Protein AF-A0A653UT56-F1 (afdb_monomer_lite)

Radius of gyration: 18.37 Å; chains: 1; bounding box: 58×34×41 Å

Foldseek 3Di:
DPPPQPLLNVLVVDDPVNLVVLCVVQVQCVVPPAAGSSLLVSLVSVCVVPHPDDALVVSQVLLQDPVSCVSSVPDNPRHDHSVNSVVSVVPGDCVSVVVVVVVVCVVCVVVDDPVVVVVVPPDDPVVVVVVVVVVVVVPPPDD

Sequence (143 aa):
MKINTGVNEILGYISEDKLDFFAQETMVDWNAKKLKGKELFKLCVFGILNENRASSRVFENFYENHFFCKYTQIPKDKTVSHSSIADRIGSINVEYFKKLYNHTVAVFQDKLNEKDKVRLSLYDSTITSLSASLLHFGMQNGV

Structure (mmCIF, N/CA/C/O backbone):
data_AF-A0A653UT56-F1
#
_entry.id   AF-A0A653UT56-F1
#
loop_
_atom_site.group_PDB
_atom_site.id
_atom_site.type_symbol
_atom_site.label_atom_id
_atom_site.label_alt_id
_atom_site.label_comp_id
_atom_site.label_asym_id
_atom_site.label_entity_id
_atom_site.label_seq_id
_atom_site.pdbx_PDB_ins_code
_atom_site.Cartn_x
_atom_site.Cartn_y
_atom_site.Cartn_z
_atom_site.occupancy
_atom_site.B_iso_or_equiv
_atom_site.auth_seq_id
_atom_site.auth_comp_id
_atom_site.auth_asym_id
_atom_site.auth_atom_id
_atom_site.pdbx_PDB_model_num
ATOM 1 N N . MET A 1 1 ? 4.956 9.873 -27.303 1.00 32.59 1 MET A N 1
ATOM 2 C CA . MET A 1 1 ? 3.547 10.076 -26.906 1.00 32.59 1 MET A CA 1
ATOM 3 C C . MET A 1 1 ? 3.535 10.300 -25.399 1.00 32.59 1 MET A C 1
ATOM 5 O O . MET A 1 1 ? 3.848 9.370 -24.671 1.00 32.59 1 MET A O 1
ATOM 9 N N . LYS A 1 2 ? 3.339 11.539 -24.923 1.00 32.28 2 LYS A N 1
ATOM 10 C CA . LYS A 1 2 ? 3.208 11.805 -23.480 1.00 32.28 2 LYS A CA 1
ATOM 11 C C . LYS A 1 2 ? 1.814 11.343 -23.073 1.00 32.28 2 LYS A C 1
ATOM 13 O O . LYS A 1 2 ? 0.841 12.010 -23.407 1.00 32.28 2 LYS A O 1
ATOM 18 N N . ILE A 1 3 ? 1.720 10.183 -22.435 1.00 40.31 3 ILE A N 1
ATOM 19 C CA . ILE A 1 3 ? 0.463 9.737 -21.845 1.00 40.31 3 ILE A CA 1
ATOM 20 C C . ILE A 1 3 ? 0.282 10.585 -20.586 1.00 40.31 3 ILE A C 1
ATOM 22 O O . ILE A 1 3 ? 1.020 10.425 -19.617 1.00 40.31 3 ILE A O 1
ATOM 26 N N . ASN A 1 4 ? -0.624 11.560 -20.638 1.00 46.75 4 ASN A N 1
ATOM 27 C CA . ASN A 1 4 ? -1.057 12.295 -19.455 1.00 46.75 4 ASN A CA 1
ATOM 28 C C . ASN A 1 4 ? -2.122 11.442 -18.756 1.00 46.75 4 ASN A C 1
ATOM 30 O O . ASN A 1 4 ? -3.305 11.766 -18.798 1.00 46.75 4 ASN A O 1
ATOM 34 N N . THR A 1 5 ? -1.709 10.277 -18.248 1.00 57.94 5 THR A N 1
ATOM 35 C CA . THR A 1 5 ? -2.611 9.338 -17.577 1.00 57.94 5 THR A CA 1
ATOM 36 C C . THR A 1 5 ? -3.049 9.972 -16.268 1.00 57.94 5 THR A C 1
ATOM 38 O O . THR A 1 5 ? -2.224 10.211 -15.383 1.00 57.94 5 THR A O 1
ATOM 41 N N . GLY A 1 6 ? -4.341 10.256 -16.137 1.00 65.56 6 GLY A N 1
ATOM 42 C CA . GLY A 1 6 ? -4.878 10.756 -14.878 1.00 65.56 6 GLY A CA 1
ATOM 43 C C . GLY A 1 6 ? -4.716 9.700 -13.784 1.00 65.56 6 GLY A C 1
ATOM 44 O O . GLY A 1 6 ? -4.855 8.505 -14.043 1.00 65.56 6 GLY A O 1
ATOM 45 N N . VAL A 1 7 ? -4.486 10.122 -12.538 1.00 67.25 7 VAL A N 1
ATOM 46 C CA . VAL A 1 7 ? -4.391 9.214 -11.374 1.00 67.25 7 VAL A CA 1
ATOM 47 C C . VAL A 1 7 ? -5.590 8.253 -11.302 1.00 67.25 7 VAL A C 1
ATOM 49 O O . VAL A 1 7 ? -5.447 7.092 -10.928 1.00 67.25 7 VAL A O 1
ATOM 52 N N . ASN A 1 8 ? -6.758 8.707 -11.753 1.00 67.56 8 ASN A N 1
ATOM 53 C CA . ASN A 1 8 ? -7.994 7.925 -11.810 1.00 67.56 8 ASN A CA 1
ATOM 54 C C . ASN A 1 8 ? -7.927 6.759 -12.793 1.00 67.56 8 ASN A C 1
ATOM 56 O O . ASN A 1 8 ? -8.443 5.686 -12.504 1.00 67.56 8 ASN A O 1
ATOM 60 N N . GLU A 1 9 ? -7.293 6.962 -13.945 1.00 74.12 9 GLU A N 1
ATOM 61 C CA . GLU A 1 9 ? -7.113 5.903 -14.934 1.00 74.12 9 GLU A CA 1
ATOM 62 C C . GLU A 1 9 ? -6.126 4.867 -14.396 1.00 74.12 9 GLU A C 1
ATOM 64 O O . GLU A 1 9 ? -6.390 3.674 -14.496 1.00 74.12 9 GLU A O 1
ATOM 69 N N . ILE A 1 10 ? -5.050 5.316 -13.731 1.00 74.00 10 ILE A N 1
ATOM 70 C CA . ILE A 1 10 ? -4.064 4.428 -13.093 1.00 74.00 10 ILE A CA 1
ATOM 71 C C . ILE A 1 10 ? -4.730 3.543 -12.034 1.00 74.00 10 ILE A C 1
ATOM 73 O O . ILE A 1 10 ? -4.575 2.323 -12.056 1.00 74.00 10 ILE A O 1
ATOM 77 N N . LEU A 1 11 ? -5.509 4.153 -11.137 1.00 70.50 11 LEU A N 1
ATOM 78 C CA . LEU A 1 11 ? -6.256 3.438 -10.102 1.00 70.50 11 LEU A CA 1
ATOM 79 C C . LEU A 1 11 ? -7.342 2.520 -10.686 1.00 70.50 11 LEU A C 1
ATOM 81 O O . LEU A 1 11 ? -7.649 1.496 -10.083 1.00 70.50 11 LEU A O 1
ATOM 85 N N . GLY A 1 12 ? -7.898 2.865 -11.850 1.00 73.94 12 GLY A N 1
ATOM 86 C CA . GLY A 1 12 ? -8.943 2.099 -12.531 1.00 73.94 12 GLY A CA 1
ATOM 87 C C . GLY A 1 12 ? -8.454 0.858 -13.282 1.00 73.94 12 GLY A C 1
ATOM 88 O O . GLY A 1 12 ? -9.267 -0.007 -13.600 1.00 73.94 12 GLY A O 1
ATOM 89 N N . TYR A 1 13 ? -7.151 0.719 -13.549 1.00 75.50 13 TYR A N 1
ATOM 90 C CA . TYR A 1 13 ? -6.631 -0.485 -14.210 1.00 75.50 13 TYR A CA 1
ATOM 91 C C . TYR A 1 13 ? -6.661 -1.737 -13.327 1.00 75.50 13 TYR A C 1
ATOM 93 O O . TYR A 1 13 ? -6.603 -2.852 -13.849 1.00 75.50 13 TYR A O 1
ATOM 101 N N . ILE A 1 14 ? -6.731 -1.574 -12.004 1.00 77.38 14 ILE A N 1
ATOM 102 C CA . ILE A 1 14 ? -6.894 -2.687 -11.071 1.00 77.38 14 ILE A CA 1
ATOM 103 C C . ILE A 1 14 ? -8.362 -2.723 -10.653 1.00 77.38 14 ILE A C 1
ATOM 105 O O . ILE A 1 14 ? -8.841 -1.829 -9.959 1.00 77.38 14 ILE A O 1
ATOM 109 N N . SER A 1 15 ? -9.078 -3.767 -11.072 1.00 80.50 15 SER A N 1
ATOM 110 C CA . SER A 1 15 ? -10.494 -3.953 -10.739 1.00 80.50 15 SER A CA 1
ATOM 111 C C . SER A 1 15 ? -10.715 -4.027 -9.225 1.00 80.50 15 SER A C 1
ATOM 113 O O . SER A 1 15 ? -9.969 -4.710 -8.517 1.00 80.50 15 SER A O 1
ATOM 115 N N . GLU A 1 16 ? -11.779 -3.386 -8.730 1.00 81.75 16 GLU A N 1
ATOM 116 C CA . GLU A 1 16 ? -12.149 -3.431 -7.306 1.00 81.75 16 GLU A CA 1
ATOM 117 C C . GLU A 1 16 ? -12.357 -4.861 -6.801 1.00 81.75 16 GLU A C 1
ATOM 119 O O . GLU A 1 16 ? -11.876 -5.204 -5.723 1.00 81.75 16 GLU A O 1
ATOM 124 N N . ASP A 1 17 ? -12.959 -5.718 -7.626 1.00 84.19 17 ASP A N 1
ATOM 125 C CA . ASP A 1 17 ? -13.212 -7.122 -7.291 1.00 84.19 17 ASP A CA 1
ATOM 126 C C . ASP A 1 17 ? -11.921 -7.891 -6.989 1.00 84.19 17 ASP A C 1
ATOM 128 O O . ASP A 1 17 ? -11.891 -8.759 -6.120 1.00 84.19 17 ASP A O 1
ATOM 132 N N . LYS A 1 18 ? -10.821 -7.558 -7.679 1.00 84.56 18 LYS A N 1
ATOM 133 C CA . LYS A 1 18 ? -9.511 -8.178 -7.440 1.00 84.56 18 LYS A CA 1
ATOM 134 C C . LYS A 1 18 ? -8.897 -7.700 -6.130 1.00 84.56 18 LYS A C 1
ATOM 136 O O . LYS A 1 18 ? -8.313 -8.509 -5.413 1.00 84.56 18 LYS A O 1
ATOM 141 N N . LEU A 1 19 ? -9.040 -6.412 -5.810 1.00 84.94 19 LEU A N 1
ATOM 142 C CA . LEU A 1 19 ? -8.587 -5.858 -4.531 1.00 84.94 19 LEU A CA 1
ATOM 143 C C . LEU A 1 19 ? -9.327 -6.522 -3.365 1.00 84.94 19 LEU A C 1
ATOM 145 O O . LEU A 1 19 ? -8.687 -6.963 -2.413 1.00 84.94 19 LEU A O 1
ATOM 149 N N . ASP A 1 20 ? -10.651 -6.651 -3.469 1.00 86.25 20 ASP A N 1
ATOM 150 C CA . ASP A 1 20 ? -11.467 -7.297 -2.440 1.00 86.25 20 ASP A CA 1
ATOM 151 C C . ASP A 1 20 ? -11.186 -8.810 -2.349 1.00 86.25 20 ASP A C 1
ATOM 153 O O . ASP A 1 20 ? -11.039 -9.335 -1.244 1.00 86.25 20 ASP A O 1
ATOM 157 N N . PHE A 1 21 ? -11.007 -9.505 -3.481 1.00 88.50 21 PHE A N 1
ATOM 158 C CA . PHE A 1 21 ? -10.637 -10.926 -3.507 1.00 88.50 21 PHE A CA 1
ATOM 159 C C . PHE A 1 21 ? -9.314 -11.187 -2.777 1.00 88.50 21 PHE A C 1
ATOM 161 O O . PHE A 1 21 ? -9.255 -12.023 -1.874 1.00 88.50 21 PHE A O 1
ATOM 168 N N . PHE A 1 22 ? -8.254 -10.442 -3.111 1.00 87.12 22 PHE A N 1
ATOM 169 C CA . PHE A 1 22 ? -6.968 -10.608 -2.433 1.00 87.12 22 PHE A CA 1
ATOM 170 C C . PHE A 1 22 ? -7.042 -10.193 -0.965 1.00 87.12 22 PHE A C 1
ATOM 172 O O . PHE A 1 22 ? -6.352 -10.787 -0.133 1.00 87.12 22 PHE A O 1
ATOM 179 N N . ALA A 1 23 ? -7.881 -9.211 -0.622 1.00 86.81 23 ALA A N 1
ATOM 180 C CA . ALA A 1 23 ? -8.053 -8.781 0.758 1.00 86.81 23 ALA A CA 1
ATOM 181 C C . ALA A 1 23 ? -8.695 -9.878 1.625 1.00 86.81 23 ALA A C 1
ATOM 183 O O . ALA A 1 23 ? -8.275 -10.093 2.764 1.00 86.81 23 ALA A O 1
ATOM 184 N N . GLN A 1 24 ? -9.668 -10.604 1.067 1.00 87.38 24 GLN A N 1
ATOM 185 C CA . GLN A 1 24 ? -10.285 -11.770 1.701 1.00 87.38 24 GLN A CA 1
ATOM 186 C C . GLN A 1 24 ? -9.310 -12.944 1.798 1.00 87.38 24 GLN A C 1
ATOM 188 O O . GLN A 1 24 ? -9.143 -13.517 2.872 1.00 87.38 24 GLN A O 1
ATOM 193 N N . GLU A 1 25 ? -8.630 -13.270 0.700 1.00 88.31 25 GLU A N 1
ATOM 194 C CA . GLU A 1 25 ? -7.726 -14.421 0.620 1.00 88.31 25 GLU A CA 1
ATOM 195 C C . GLU A 1 25 ? -6.534 -14.295 1.581 1.00 88.31 25 GLU A C 1
ATOM 197 O O . GLU A 1 25 ? -6.108 -15.264 2.201 1.00 88.31 25 GLU A O 1
ATOM 202 N N . THR A 1 26 ? -5.993 -13.086 1.731 1.00 85.50 26 THR A N 1
ATOM 203 C CA . THR A 1 26 ? -4.889 -12.800 2.667 1.00 85.50 26 THR A CA 1
ATOM 204 C C . THR A 1 26 ? -5.369 -12.425 4.065 1.00 85.50 26 THR A C 1
ATOM 206 O O . THR A 1 26 ? -4.554 -12.136 4.946 1.00 85.50 26 THR A O 1
ATOM 209 N N . MET A 1 27 ? -6.691 -12.416 4.256 1.00 85.06 27 MET A N 1
ATOM 210 C CA . MET A 1 27 ? -7.396 -12.006 5.463 1.00 85.06 27 MET A CA 1
ATOM 211 C C . MET A 1 27 ? -6.979 -10.625 5.979 1.00 85.06 27 MET A C 1
ATOM 213 O O . MET A 1 27 ? -7.231 -10.331 7.136 1.00 85.06 27 MET A O 1
ATOM 217 N N . VAL A 1 28 ? -6.377 -9.733 5.181 1.00 84.56 28 VAL A N 1
ATOM 218 C CA . VAL A 1 28 ? -5.848 -8.447 5.688 1.00 84.56 28 VAL A CA 1
ATOM 219 C C . VAL A 1 28 ? -6.899 -7.602 6.396 1.00 84.56 28 VAL A C 1
ATOM 221 O O . VAL A 1 28 ? -6.559 -6.853 7.315 1.00 84.56 28 VAL A O 1
ATOM 224 N N . ASP A 1 29 ? -8.167 -7.740 6.014 1.00 85.81 29 ASP A N 1
ATOM 225 C CA . ASP A 1 29 ? -9.277 -6.977 6.579 1.00 85.81 29 ASP A CA 1
ATOM 226 C C . ASP A 1 29 ? -9.952 -7.619 7.800 1.00 85.81 29 ASP A C 1
ATOM 228 O O . ASP A 1 29 ? -10.860 -7.017 8.369 1.00 85.81 29 ASP A O 1
ATOM 232 N N . TRP A 1 30 ? -9.471 -8.774 8.280 1.00 79.50 30 TRP A N 1
ATOM 233 C CA . TRP A 1 30 ? -10.081 -9.502 9.403 1.00 79.50 30 TRP A CA 1
ATOM 234 C C . TRP A 1 30 ? -10.193 -8.670 10.694 1.00 79.50 30 TRP A C 1
ATOM 236 O O . TRP A 1 30 ? -11.188 -8.761 11.408 1.00 79.50 30 TRP A O 1
ATOM 246 N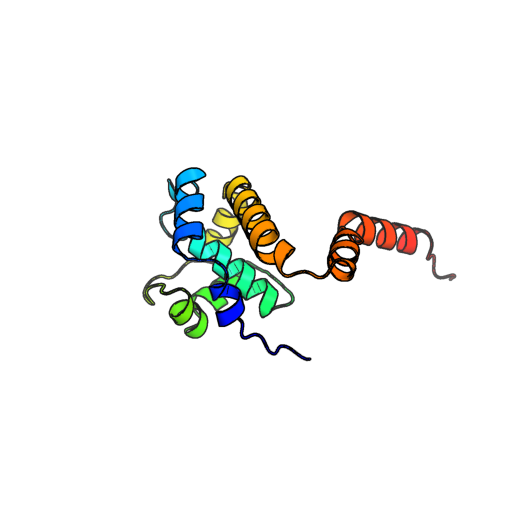 N . ASN A 1 31 ? -9.193 -7.824 10.973 1.00 71.56 31 ASN A N 1
ATOM 247 C CA . ASN A 1 31 ? -9.154 -6.925 12.136 1.00 71.56 31 ASN A CA 1
ATOM 248 C C . ASN A 1 31 ? -9.226 -5.436 11.734 1.00 71.56 31 ASN A C 1
ATOM 250 O O . ASN A 1 31 ? -8.917 -4.533 12.514 1.00 71.56 31 ASN A O 1
ATOM 254 N N . ALA A 1 32 ? -9.599 -5.147 10.487 1.00 74.19 32 ALA A N 1
ATOM 255 C CA . ALA A 1 32 ? -9.554 -3.799 9.940 1.00 74.19 32 ALA A CA 1
ATOM 256 C C . ALA A 1 32 ? -10.866 -3.055 10.181 1.00 74.19 32 ALA A C 1
ATOM 258 O O . ALA A 1 32 ? -11.793 -3.105 9.378 1.00 74.19 32 ALA A O 1
ATOM 259 N N . LYS A 1 33 ? -10.943 -2.326 11.297 1.00 68.94 33 LYS A N 1
ATOM 260 C CA . LYS A 1 33 ? -12.161 -1.579 11.659 1.00 68.94 33 LYS A CA 1
ATOM 261 C C . LYS A 1 33 ? -12.302 -0.246 10.920 1.00 68.94 33 LYS A C 1
ATOM 263 O O . LYS A 1 33 ? -13.414 0.163 10.608 1.00 68.94 33 LYS A O 1
ATOM 268 N N . LYS A 1 34 ? -11.184 0.443 10.662 1.00 74.44 34 LYS A N 1
ATOM 269 C CA . LYS A 1 34 ? -11.180 1.821 10.133 1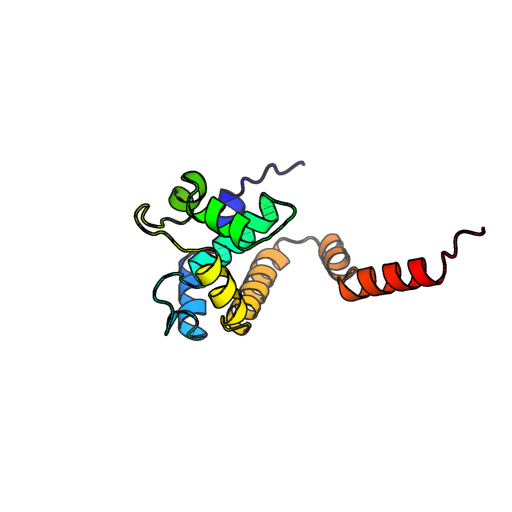.00 74.44 34 LYS A CA 1
ATOM 270 C C . LYS A 1 34 ? -10.580 1.965 8.739 1.00 74.44 34 LYS A C 1
ATOM 272 O O . LYS A 1 34 ? -11.037 2.824 8.008 1.00 74.44 34 LYS A O 1
ATOM 277 N N . LEU A 1 35 ? -9.600 1.155 8.345 1.00 82.25 35 LEU A N 1
ATOM 278 C CA . LEU A 1 35 ? -8.923 1.305 7.052 1.00 82.25 35 LEU A CA 1
ATOM 279 C C . LEU A 1 35 ? -8.766 -0.055 6.371 1.00 82.25 35 LEU A C 1
ATOM 281 O O . LEU A 1 35 ? -7.958 -0.881 6.809 1.00 82.25 35 LEU A O 1
ATOM 285 N N . LYS A 1 36 ? -9.557 -0.288 5.319 1.00 86.44 36 LYS A N 1
ATOM 286 C CA . LYS A 1 36 ? -9.523 -1.540 4.548 1.00 86.44 36 LYS A CA 1
ATOM 287 C C . LYS A 1 36 ? -8.266 -1.613 3.682 1.00 86.44 36 LYS A C 1
ATOM 289 O O . LYS A 1 36 ? -7.726 -0.586 3.271 1.00 86.44 36 LYS A O 1
ATOM 294 N N . GLY A 1 37 ? -7.820 -2.822 3.356 1.00 84.06 37 GLY A N 1
ATOM 295 C CA . GLY A 1 37 ? -6.627 -3.077 2.546 1.00 84.06 37 GLY A CA 1
ATOM 296 C C . GLY A 1 37 ? -6.713 -2.429 1.165 1.00 84.06 37 GLY A C 1
ATOM 297 O O . GLY A 1 37 ? -5.736 -1.848 0.693 1.00 84.06 37 GLY A O 1
ATOM 298 N N . LYS A 1 38 ? -7.903 -2.424 0.552 1.00 86.44 38 LYS A N 1
ATOM 299 C CA . LYS A 1 38 ? -8.136 -1.720 -0.717 1.00 86.44 38 LYS A CA 1
ATOM 300 C C . LYS A 1 38 ? -7.994 -0.203 -0.610 1.00 86.44 38 LYS A C 1
ATOM 302 O O . LYS A 1 38 ? -7.433 0.420 -1.506 1.00 86.44 38 LYS A O 1
ATOM 307 N N . GLU A 1 39 ? -8.465 0.390 0.486 1.00 86.06 39 GLU A N 1
ATOM 308 C CA . GLU A 1 39 ? -8.381 1.835 0.722 1.00 86.06 39 GLU A CA 1
ATOM 309 C C . GLU A 1 39 ? -6.922 2.238 0.936 1.00 86.06 39 GLU A C 1
ATOM 311 O O . GLU A 1 39 ? -6.453 3.195 0.326 1.00 86.06 39 GLU A O 1
ATOM 316 N N . LEU A 1 40 ? -6.185 1.454 1.732 1.00 86.75 40 LEU A N 1
ATOM 317 C CA . LEU A 1 40 ? -4.761 1.670 1.964 1.00 86.75 40 LEU A CA 1
ATOM 318 C C . LEU A 1 40 ? -3.946 1.529 0.674 1.00 86.75 40 LEU A C 1
ATOM 320 O O . LEU A 1 40 ? -3.086 2.359 0.405 1.00 86.75 40 LEU A O 1
ATOM 324 N N . PHE A 1 41 ? -4.228 0.518 -0.149 1.00 87.00 41 PHE A N 1
ATOM 325 C CA . PHE A 1 41 ? -3.544 0.346 -1.429 1.00 87.00 41 PHE A CA 1
ATOM 326 C C . PHE A 1 41 ? -3.756 1.553 -2.352 1.00 87.00 41 PHE A C 1
ATOM 328 O O . PHE A 1 41 ? -2.785 2.121 -2.855 1.00 87.00 41 PHE A O 1
ATOM 335 N N . LYS A 1 42 ? -5.010 1.993 -2.525 1.00 84.62 42 LYS A N 1
ATOM 336 C CA . LYS A 1 42 ? -5.328 3.183 -3.328 1.00 84.62 42 LYS A CA 1
ATOM 337 C C . LYS A 1 42 ? -4.6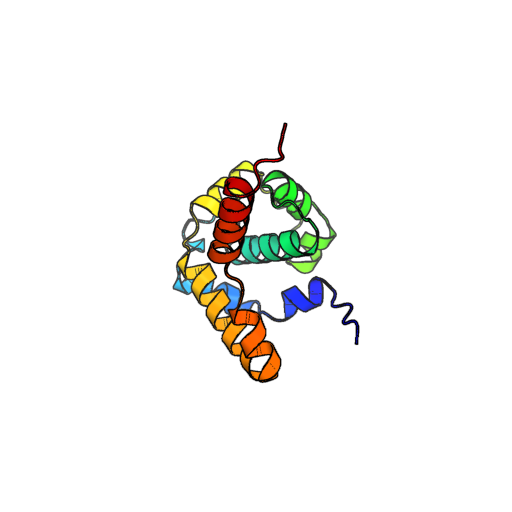48 4.436 -2.767 1.00 84.62 42 LYS A C 1
ATOM 339 O O . LYS A 1 42 ? -4.162 5.249 -3.547 1.00 84.62 42 LYS A O 1
ATOM 344 N N . LEU A 1 43 ? -4.566 4.569 -1.441 1.00 84.31 43 LEU A N 1
ATOM 345 C CA . LEU A 1 43 ? -3.881 5.675 -0.766 1.00 84.31 43 LEU A CA 1
ATOM 346 C C . LEU A 1 43 ? -2.375 5.679 -1.052 1.00 84.31 43 LEU A C 1
ATOM 348 O O . LEU A 1 43 ? -1.821 6.724 -1.382 1.00 84.31 43 LEU A O 1
ATOM 352 N N . CYS A 1 44 ? -1.726 4.513 -1.002 1.00 83.94 44 CYS A N 1
ATOM 353 C CA . CYS A 1 44 ? -0.311 4.372 -1.341 1.00 83.94 44 CYS A CA 1
ATOM 354 C C . CYS A 1 44 ? -0.040 4.741 -2.804 1.00 83.94 44 CYS A C 1
ATOM 356 O O . CYS A 1 44 ? 0.866 5.525 -3.077 1.00 83.94 44 CYS A O 1
ATOM 358 N N . VAL A 1 45 ? -0.841 4.225 -3.743 1.00 82.25 45 VAL A N 1
ATOM 359 C CA . VAL A 1 45 ? -0.699 4.546 -5.174 1.00 82.25 45 VAL A CA 1
ATOM 360 C C . VAL A 1 45 ? -0.928 6.037 -5.418 1.00 82.25 45 VAL A C 1
ATOM 362 O O . VAL A 1 45 ? -0.131 6.679 -6.097 1.00 82.25 45 VAL A O 1
ATOM 365 N N . PHE A 1 46 ? -1.972 6.612 -4.820 1.00 80.25 46 PHE A N 1
ATOM 366 C CA . PHE A 1 46 ? -2.248 8.043 -4.914 1.00 80.25 46 PHE A CA 1
ATOM 367 C C . PHE A 1 46 ? -1.091 8.881 -4.360 1.00 80.25 46 PHE A C 1
ATOM 369 O O . PHE A 1 46 ? -0.704 9.874 -4.975 1.00 80.25 46 PHE A O 1
ATOM 376 N N . GLY A 1 47 ? -0.510 8.461 -3.236 1.00 78.62 47 GLY A N 1
ATOM 377 C CA . GLY A 1 47 ? 0.625 9.135 -2.628 1.00 78.62 47 GLY A CA 1
ATOM 378 C C . GLY A 1 47 ? 1.874 9.119 -3.496 1.00 78.62 47 GLY A C 1
ATOM 379 O O . GLY A 1 47 ? 2.466 10.171 -3.695 1.00 78.62 47 GLY A O 1
ATOM 380 N N . ILE A 1 48 ? 2.219 7.965 -4.075 1.00 78.56 48 ILE A N 1
ATOM 381 C CA . ILE A 1 48 ? 3.368 7.827 -4.987 1.00 78.56 48 ILE A CA 1
ATOM 382 C C . ILE A 1 48 ? 3.209 8.714 -6.233 1.00 78.56 48 ILE A C 1
ATOM 384 O O . ILE A 1 48 ? 4.195 9.223 -6.757 1.00 78.56 48 ILE A O 1
ATOM 388 N N . LEU A 1 49 ? 1.979 8.898 -6.719 1.00 76.38 49 LEU A N 1
ATOM 389 C CA . LEU A 1 49 ? 1.712 9.665 -7.938 1.00 76.38 49 LEU A CA 1
ATOM 390 C C . LEU A 1 49 ? 1.661 11.183 -7.722 1.00 76.38 49 LEU A C 1
ATOM 392 O O . LEU A 1 49 ? 1.960 11.925 -8.654 1.00 76.38 49 LEU A O 1
ATOM 396 N N . ASN A 1 50 ? 1.254 11.648 -6.537 1.00 73.44 50 ASN A N 1
ATOM 397 C CA . ASN A 1 50 ? 1.037 13.076 -6.276 1.00 73.44 50 ASN A CA 1
ATOM 398 C C . ASN A 1 50 ? 2.146 13.729 -5.446 1.00 73.44 50 ASN A C 1
ATOM 400 O O . ASN A 1 50 ? 2.323 14.939 -5.540 1.00 73.44 50 ASN A O 1
ATOM 404 N N . GLU A 1 51 ? 2.882 12.968 -4.634 1.00 73.50 51 GLU A N 1
ATOM 405 C CA . GLU A 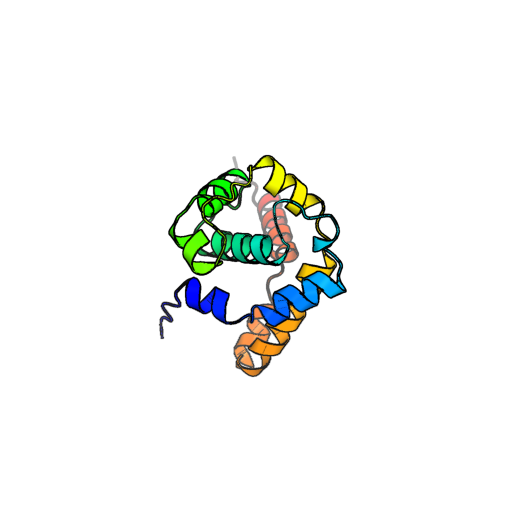1 51 ? 3.858 13.516 -3.693 1.00 73.50 51 GLU A CA 1
ATOM 406 C C . GLU A 1 51 ? 5.171 12.735 -3.715 1.00 73.50 51 GLU A C 1
ATOM 408 O O . GLU A 1 51 ? 5.202 11.508 -3.738 1.00 73.50 51 GLU A O 1
ATOM 413 N N . ASN A 1 52 ? 6.287 13.459 -3.622 1.00 62.72 52 ASN A N 1
ATOM 414 C CA . ASN A 1 52 ? 7.619 12.848 -3.560 1.00 62.72 52 ASN A CA 1
ATOM 415 C C . ASN A 1 52 ? 7.957 12.342 -2.138 1.00 62.72 52 ASN A C 1
ATOM 417 O O . ASN A 1 52 ? 8.938 11.630 -1.930 1.00 62.72 52 ASN A O 1
ATOM 421 N N . ARG A 1 53 ? 7.154 12.721 -1.129 1.00 67.00 53 ARG A N 1
ATOM 422 C CA . ARG A 1 53 ? 7.295 12.279 0.267 1.00 67.00 53 ARG A CA 1
ATOM 423 C C . ARG A 1 53 ? 6.018 11.605 0.766 1.00 67.00 53 ARG A C 1
ATOM 425 O O . ARG A 1 53 ? 5.081 12.265 1.210 1.00 67.00 53 ARG A O 1
ATOM 432 N N . ALA A 1 54 ? 6.024 10.276 0.788 1.00 69.12 54 ALA A N 1
ATOM 433 C CA . ALA A 1 54 ? 4.997 9.483 1.454 1.00 69.12 54 ALA A CA 1
ATOM 434 C C . ALA A 1 54 ? 5.199 9.525 2.980 1.00 69.12 54 ALA A C 1
ATOM 436 O O . ALA A 1 54 ? 6.128 8.921 3.511 1.00 69.12 54 ALA A O 1
ATOM 437 N N . SER A 1 55 ? 4.334 10.247 3.697 1.00 79.69 55 SER A N 1
ATOM 438 C CA . SER A 1 55 ? 4.279 10.219 5.164 1.00 79.69 55 SER A CA 1
ATOM 439 C C . SER A 1 55 ? 2.853 9.985 5.643 1.00 79.69 55 SER A C 1
ATOM 441 O O . SER A 1 55 ? 1.894 10.323 4.951 1.00 79.69 55 SER A O 1
ATOM 443 N N . SER A 1 56 ? 2.697 9.468 6.860 1.00 79.50 56 SER A N 1
ATOM 444 C CA . SER A 1 56 ? 1.386 9.176 7.449 1.00 79.50 56 SER A CA 1
ATOM 445 C C . SER A 1 56 ? 0.485 10.417 7.528 1.00 79.50 56 SER A C 1
ATOM 447 O O . SER A 1 56 ? -0.724 10.303 7.370 1.00 79.50 56 SER A O 1
ATOM 449 N N . ARG A 1 57 ? 1.075 11.609 7.713 1.00 81.81 57 ARG A N 1
ATOM 450 C CA . ARG A 1 57 ? 0.359 12.899 7.708 1.00 81.81 57 ARG A CA 1
ATOM 451 C C . ARG A 1 57 ? -0.071 13.329 6.306 1.00 81.81 57 ARG A C 1
ATOM 453 O O . ARG A 1 57 ? -1.158 13.856 6.127 1.00 81.81 57 ARG A O 1
ATOM 460 N N . VAL A 1 58 ? 0.767 13.075 5.302 1.00 82.31 58 VAL A N 1
ATOM 461 C CA . VAL A 1 58 ? 0.409 13.309 3.893 1.00 82.31 58 VAL A CA 1
ATOM 462 C C . VAL A 1 58 ? -0.754 12.395 3.490 1.00 82.31 58 VAL A C 1
ATOM 464 O O . VAL A 1 58 ? -1.689 12.832 2.830 1.00 82.31 58 VAL A O 1
ATOM 467 N N . PHE A 1 59 ? -0.745 11.147 3.956 1.00 83.69 59 PHE A N 1
ATOM 468 C CA . PHE A 1 59 ? -1.825 10.191 3.723 1.00 83.69 59 PHE A CA 1
ATOM 469 C C . PHE A 1 59 ? -3.124 10.554 4.450 1.00 83.69 59 PHE A C 1
ATOM 471 O O . PHE A 1 59 ? -4.191 10.402 3.866 1.00 83.69 59 PHE A O 1
ATOM 478 N N . GLU A 1 60 ? -3.050 11.078 5.673 1.00 84.62 60 GLU A N 1
ATOM 479 C CA . GLU A 1 60 ? -4.204 11.648 6.384 1.00 84.62 60 GLU A CA 1
ATOM 480 C C . GLU A 1 60 ? -4.821 12.806 5.582 1.00 84.62 60 GLU A C 1
ATOM 482 O O . GLU A 1 60 ? -6.003 12.756 5.249 1.00 84.62 60 GLU A O 1
ATOM 487 N N . ASN A 1 61 ? -4.002 13.762 5.128 1.00 82.88 61 ASN A N 1
ATOM 488 C CA . ASN A 1 61 ? -4.458 14.876 4.287 1.00 82.88 61 ASN A CA 1
ATOM 489 C C . ASN A 1 61 ? -5.103 14.405 2.972 1.00 82.88 61 ASN A C 1
ATOM 491 O O . ASN A 1 61 ? -6.066 15.003 2.495 1.00 82.88 61 ASN A O 1
ATOM 495 N N . PHE A 1 62 ? -4.584 13.336 2.362 1.00 80.56 62 PHE A N 1
ATOM 496 C CA . PHE A 1 62 ? -5.207 12.741 1.180 1.00 80.56 62 PHE A CA 1
ATOM 497 C C . PHE A 1 62 ? -6.530 12.062 1.497 1.00 80.56 62 PHE A C 1
ATOM 499 O O . PHE A 1 62 ? -7.457 12.177 0.704 1.00 80.56 62 PHE A O 1
ATOM 506 N N . TYR A 1 63 ? -6.643 11.398 2.643 1.00 78.00 63 TYR A N 1
ATOM 507 C CA . TYR A 1 63 ? -7.892 10.777 3.072 1.00 78.00 63 TYR A CA 1
ATOM 508 C C . TYR A 1 63 ? -8.977 11.819 3.386 1.00 78.00 63 TYR A C 1
ATOM 510 O O . TYR A 1 63 ? -10.157 11.552 3.200 1.00 78.00 63 TYR A O 1
ATOM 518 N N . GLU A 1 64 ? -8.591 13.027 3.799 1.00 77.88 64 GLU A N 1
ATOM 519 C CA . GLU A 1 64 ? -9.503 14.167 3.973 1.00 77.88 64 GLU A CA 1
ATOM 520 C C . GLU A 1 64 ? -9.812 14.898 2.653 1.00 77.88 64 GLU A C 1
ATOM 522 O O . GLU A 1 64 ? -10.789 15.649 2.548 1.00 77.88 64 GLU A O 1
ATOM 527 N N . ASN A 1 65 ? -9.007 14.671 1.612 1.00 79.06 65 ASN A N 1
ATOM 528 C CA . ASN A 1 65 ? -9.166 15.334 0.328 1.00 79.06 65 ASN A CA 1
ATOM 529 C C . ASN A 1 65 ? -10.407 14.816 -0.415 1.00 79.06 65 ASN A C 1
ATOM 531 O O . ASN A 1 65 ? -10.552 13.631 -0.727 1.00 79.06 65 ASN A O 1
ATOM 535 N N . HIS A 1 66 ? -11.279 15.752 -0.794 1.00 67.44 66 HIS A N 1
ATOM 536 C CA . HIS A 1 66 ? -12.515 15.456 -1.509 1.00 67.44 66 HIS A CA 1
ATOM 537 C C . HIS A 1 66 ? -12.297 14.699 -2.828 1.00 67.44 66 HIS A C 1
ATOM 539 O O . HIS A 1 66 ? -13.131 13.868 -3.193 1.00 67.44 66 HIS A O 1
ATOM 545 N N . PHE A 1 67 ? -11.179 14.946 -3.521 1.00 69.75 67 PHE A N 1
ATOM 546 C CA . PHE A 1 67 ? -10.835 14.216 -4.740 1.00 69.75 67 PHE A CA 1
ATOM 547 C C . PHE A 1 67 ? -10.634 12.728 -4.445 1.00 69.75 67 PHE A C 1
ATOM 549 O O . PHE A 1 67 ? -11.302 11.892 -5.047 1.00 69.75 67 PHE A O 1
ATOM 556 N N . PHE A 1 68 ? -9.796 12.387 -3.468 1.00 73.25 68 PHE A N 1
ATOM 557 C CA . PHE A 1 68 ? -9.502 10.998 -3.127 1.00 73.25 68 PHE A CA 1
ATOM 558 C C . PHE A 1 68 ? -10.753 10.231 -2.680 1.00 73.25 68 PHE A C 1
ATOM 560 O O . PHE A 1 68 ? -11.015 9.148 -3.207 1.00 73.25 68 PHE A O 1
ATOM 567 N N . CYS A 1 69 ? -11.576 10.796 -1.789 1.00 71.81 69 CYS A N 1
ATOM 568 C CA . CYS A 1 69 ? -12.812 10.144 -1.330 1.00 71.81 69 CYS A CA 1
ATOM 569 C C . CYS A 1 69 ? -13.788 9.863 -2.477 1.00 71.81 69 CYS A C 1
ATOM 571 O O . CYS A 1 69 ? -14.386 8.788 -2.540 1.00 71.81 69 CYS A O 1
ATOM 573 N N . LYS A 1 70 ? -13.909 10.798 -3.429 1.00 69.81 70 LYS A N 1
ATOM 574 C CA . LYS A 1 70 ? -14.777 10.632 -4.600 1.00 69.81 70 LYS A CA 1
ATOM 575 C C . LYS A 1 70 ? -14.307 9.493 -5.510 1.00 69.81 70 LYS A C 1
ATOM 577 O O . LYS A 1 70 ? -15.141 8.755 -6.023 1.00 69.81 70 LYS A O 1
ATOM 582 N N . TYR A 1 71 ? -12.997 9.324 -5.691 1.00 69.44 71 TYR A N 1
ATOM 583 C CA . TYR A 1 71 ? -12.442 8.268 -6.550 1.00 69.44 71 TYR A CA 1
ATOM 584 C C . TYR A 1 71 ? -12.384 6.901 -5.884 1.00 69.44 71 TYR A C 1
ATOM 586 O O . TYR A 1 71 ? -12.534 5.874 -6.538 1.00 69.44 71 TYR A O 1
ATOM 594 N N . THR A 1 72 ? -12.165 6.876 -4.577 1.00 67.31 72 THR A N 1
ATOM 595 C CA . THR A 1 72 ? -12.084 5.631 -3.814 1.00 67.31 72 THR A CA 1
ATOM 596 C C . THR A 1 72 ? -13.446 5.108 -3.367 1.00 67.31 72 THR A C 1
ATOM 598 O O . THR A 1 72 ? -13.493 4.012 -2.813 1.00 67.31 72 THR A O 1
ATOM 601 N N . GLN A 1 73 ? -14.527 5.852 -3.646 1.00 69.31 73 GLN A N 1
ATOM 602 C CA . GLN A 1 73 ? -15.899 5.573 -3.203 1.00 69.31 73 GLN A CA 1
ATOM 603 C C . GLN A 1 73 ? -16.005 5.427 -1.675 1.00 69.31 73 GLN A C 1
ATOM 605 O O . GLN A 1 73 ? -16.842 4.690 -1.155 1.00 69.31 73 GLN A O 1
ATOM 610 N N . ILE A 1 74 ? -15.138 6.132 -0.944 1.00 70.56 74 ILE A N 1
ATOM 611 C CA . ILE A 1 74 ? -15.119 6.116 0.516 1.00 70.56 74 ILE A CA 1
ATOM 612 C C . ILE A 1 74 ? -16.125 7.161 1.024 1.00 70.56 74 ILE A C 1
ATOM 614 O O . ILE A 1 74 ? -16.113 8.303 0.550 1.00 70.56 74 ILE A O 1
ATOM 618 N N . PRO A 1 75 ? -17.007 6.808 1.980 1.00 67.56 75 PRO A N 1
ATOM 619 C CA . PRO A 1 75 ? -17.943 7.760 2.563 1.00 67.56 75 PRO A CA 1
ATOM 620 C C . PRO A 1 75 ? -17.194 8.901 3.258 1.00 67.56 75 PRO A C 1
ATOM 622 O O . PRO A 1 75 ? -16.267 8.672 4.031 1.00 67.56 75 PRO A O 1
ATOM 625 N N . LYS A 1 76 ? -17.630 10.137 2.995 1.00 62.56 76 LYS A N 1
ATOM 626 C CA . LYS A 1 76 ? -16.964 11.374 3.440 1.00 62.56 76 LYS A CA 1
ATOM 627 C C . LYS A 1 76 ? -16.902 11.529 4.967 1.00 62.56 76 LYS A C 1
ATOM 629 O O . LYS A 1 76 ? -16.029 12.225 5.467 1.00 62.56 76 LYS A O 1
ATOM 634 N N . ASP A 1 77 ? -17.790 10.853 5.690 1.00 65.44 77 ASP A N 1
ATOM 635 C CA . ASP A 1 77 ? -17.855 10.884 7.159 1.00 65.44 77 ASP A CA 1
ATOM 636 C C . ASP A 1 77 ? -16.774 10.023 7.825 1.00 65.44 77 ASP A C 1
ATOM 638 O O . ASP A 1 77 ? -16.627 10.007 9.048 1.00 65.44 77 ASP A O 1
ATOM 642 N N . LYS A 1 78 ? -16.017 9.268 7.026 1.00 72.62 78 LYS A N 1
ATOM 643 C CA . LYS A 1 78 ? -14.968 8.394 7.515 1.00 72.62 78 LYS A CA 1
ATOM 644 C C . LYS A 1 78 ? -13.660 9.170 7.595 1.00 72.62 78 LYS A C 1
ATOM 646 O O . LYS A 1 78 ? -13.056 9.489 6.578 1.00 72.62 78 LYS A O 1
ATOM 651 N N . THR A 1 79 ? -13.202 9.428 8.813 1.00 75.88 79 THR A N 1
ATOM 652 C CA . THR A 1 79 ? -11.880 10.001 9.080 1.00 75.88 79 THR A CA 1
ATOM 653 C C . THR A 1 79 ? -10.954 8.932 9.651 1.00 75.88 79 THR A C 1
ATOM 655 O O . THR A 1 79 ? -11.362 8.057 10.425 1.00 75.88 79 THR A O 1
ATOM 658 N N . VAL A 1 80 ? -9.688 8.968 9.244 1.00 80.81 80 VAL A N 1
ATOM 659 C CA . VAL A 1 80 ? -8.662 8.032 9.709 1.00 80.81 80 VAL A CA 1
ATOM 660 C C . VAL A 1 80 ? -7.444 8.843 10.112 1.00 80.81 80 VAL A C 1
ATOM 662 O O . VAL A 1 80 ? -6.906 9.582 9.298 1.00 80.81 80 VAL A O 1
ATOM 665 N N . SER A 1 81 ? -7.006 8.690 11.364 1.00 84.81 81 SER A N 1
ATOM 666 C CA . SER A 1 81 ? -5.852 9.436 11.860 1.00 84.81 81 SER A CA 1
ATOM 667 C C . SER A 1 81 ? -4.542 8.946 11.241 1.00 84.81 81 SER A C 1
ATOM 669 O O . SER A 1 81 ? -4.397 7.748 10.973 1.00 84.81 81 SER A O 1
ATOM 671 N N . HIS A 1 82 ? -3.541 9.821 11.116 1.00 83.88 82 HIS A N 1
ATOM 672 C CA . HIS A 1 82 ? -2.196 9.437 10.660 1.00 83.88 82 HIS A CA 1
ATOM 673 C C . HIS A 1 82 ? -1.606 8.269 11.465 1.00 83.88 82 HIS A C 1
ATOM 675 O O . HIS A 1 82 ? -0.903 7.432 10.903 1.00 83.88 82 HIS A O 1
ATOM 681 N N . SER A 1 83 ? -1.892 8.196 12.769 1.00 83.56 83 SER A N 1
ATOM 682 C CA . SER A 1 83 ? -1.436 7.114 13.650 1.00 83.56 83 SER A CA 1
ATOM 683 C C . SER A 1 83 ? -2.071 5.786 13.236 1.00 83.56 83 SER A C 1
ATOM 685 O O . SER A 1 83 ? -1.369 4.801 13.051 1.00 83.56 83 SER A O 1
ATOM 687 N N . SER A 1 84 ? -3.379 5.791 12.950 1.00 84.88 84 SER A N 1
ATOM 688 C CA . SER A 1 84 ? -4.092 4.605 12.458 1.00 84.88 84 SER A CA 1
ATOM 689 C C . SER A 1 84 ? -3.567 4.149 11.092 1.00 84.88 84 SER A C 1
ATOM 691 O O . SER A 1 84 ? -3.498 2.951 10.830 1.00 84.88 84 SER A O 1
ATOM 693 N N . ILE A 1 85 ? -3.195 5.091 10.217 1.00 85.25 85 ILE A N 1
ATOM 694 C CA . ILE A 1 85 ? -2.587 4.790 8.912 1.00 85.25 85 ILE A CA 1
ATOM 695 C C . ILE A 1 85 ? -1.202 4.162 9.107 1.00 85.25 85 ILE A C 1
ATOM 697 O O . ILE A 1 85 ? -0.915 3.133 8.500 1.00 85.25 85 ILE A O 1
ATOM 701 N N . ALA A 1 86 ? -0.363 4.745 9.967 1.00 85.25 86 ALA A N 1
ATOM 702 C CA . ALA A 1 86 ? 0.972 4.230 10.267 1.00 85.25 86 ALA A CA 1
ATOM 703 C C . ALA A 1 86 ? 0.916 2.816 10.865 1.00 85.25 86 ALA A C 1
ATOM 705 O O . ALA A 1 86 ? 1.580 1.911 10.361 1.00 85.25 86 ALA A O 1
ATOM 706 N N . ASP A 1 87 ? 0.058 2.606 11.866 1.00 85.38 87 ASP A N 1
ATOM 707 C CA . ASP A 1 87 ? -0.156 1.301 12.497 1.00 85.38 87 ASP A CA 1
ATOM 708 C C . ASP A 1 87 ? -0.648 0.272 11.480 1.00 85.38 87 ASP A C 1
ATOM 710 O O . ASP A 1 87 ? -0.211 -0.882 11.473 1.00 85.38 87 ASP A O 1
ATOM 714 N N . ARG A 1 88 ? -1.542 0.681 10.574 1.00 86.31 88 ARG A N 1
ATOM 715 C CA . ARG A 1 88 ? -2.054 -0.200 9.526 1.00 86.31 88 ARG A CA 1
ATOM 716 C C . ARG A 1 88 ? -0.975 -0.576 8.515 1.00 86.31 88 ARG A C 1
ATOM 718 O O . ARG A 1 88 ? -0.896 -1.744 8.154 1.00 86.31 88 ARG A O 1
ATOM 725 N N . ILE A 1 89 ? -0.141 0.371 8.087 1.00 83.88 89 ILE A N 1
ATOM 726 C CA . ILE A 1 89 ? 1.001 0.101 7.200 1.00 83.88 89 ILE A CA 1
ATOM 727 C C . ILE A 1 89 ? 1.994 -0.853 7.875 1.00 83.88 89 ILE A C 1
ATOM 729 O O . ILE A 1 89 ? 2.512 -1.748 7.216 1.00 83.88 89 ILE A O 1
ATOM 733 N N . GLY A 1 90 ? 2.228 -0.703 9.181 1.00 83.12 90 GLY A N 1
ATOM 734 C CA . GLY A 1 90 ? 3.135 -1.576 9.930 1.00 83.12 90 GLY A CA 1
ATOM 735 C C . GLY A 1 90 ? 2.591 -2.982 10.210 1.00 83.12 90 GLY A C 1
ATOM 736 O O . GLY A 1 90 ? 3.376 -3.908 10.386 1.00 83.12 90 GLY A O 1
ATOM 737 N N . SER A 1 91 ? 1.267 -3.159 10.256 1.00 84.50 91 SER A N 1
ATOM 738 C CA . SER A 1 91 ? 0.616 -4.418 10.671 1.00 84.50 91 SER A CA 1
ATOM 739 C C . SER A 1 91 ? -0.048 -5.212 9.543 1.00 84.50 91 SER A C 1
ATOM 741 O O . SER A 1 91 ? -0.513 -6.331 9.768 1.00 84.50 91 SER A O 1
ATOM 743 N N . ILE A 1 92 ? -0.145 -4.652 8.337 1.00 86.19 92 ILE A N 1
ATOM 744 C CA . ILE A 1 92 ? -0.779 -5.321 7.200 1.00 86.19 92 ILE A CA 1
ATOM 745 C C . ILE A 1 92 ? 0.059 -6.509 6.705 1.00 86.19 92 ILE A C 1
ATOM 747 O O . ILE A 1 92 ? 1.285 -6.454 6.639 1.00 86.19 92 ILE A O 1
ATOM 751 N N . ASN A 1 93 ? -0.617 -7.594 6.318 1.00 86.69 93 ASN A N 1
ATOM 752 C CA . ASN A 1 93 ? 0.046 -8.761 5.744 1.00 86.69 93 ASN A CA 1
ATOM 753 C C . ASN A 1 93 ? 0.658 -8.408 4.377 1.00 86.69 93 ASN A C 1
ATOM 755 O O . ASN A 1 93 ? -0.062 -8.113 3.421 1.00 86.69 93 ASN A O 1
ATOM 759 N N . VAL A 1 94 ? 1.987 -8.479 4.280 1.00 86.19 94 VAL A N 1
ATOM 760 C CA . VAL A 1 94 ? 2.760 -8.152 3.069 1.00 86.19 94 VAL A CA 1
ATOM 761 C C . VAL A 1 94 ? 2.388 -9.048 1.881 1.00 86.19 94 VAL A C 1
ATOM 763 O O . VAL A 1 94 ? 2.473 -8.615 0.730 1.00 86.19 94 VAL A O 1
ATOM 766 N N . GLU A 1 95 ? 1.894 -10.265 2.136 1.00 86.44 95 GLU A N 1
ATOM 767 C CA . GLU A 1 95 ? 1.452 -11.190 1.086 1.00 86.44 95 GLU A CA 1
ATOM 768 C C . GLU A 1 95 ? 0.329 -10.586 0.218 1.00 86.44 95 GLU A C 1
ATOM 770 O O . GLU A 1 95 ? 0.247 -10.875 -0.975 1.00 86.44 95 GLU A O 1
ATOM 775 N N . TYR A 1 96 ? -0.481 -9.673 0.770 1.00 86.50 96 TYR A N 1
ATOM 776 C CA . TYR A 1 96 ? -1.490 -8.921 0.014 1.00 86.50 96 TYR A CA 1
ATOM 777 C C . TYR A 1 96 ? -0.869 -8.068 -1.095 1.00 86.50 96 TYR A C 1
ATOM 779 O O . TYR A 1 96 ? -1.275 -8.157 -2.256 1.00 86.50 96 TYR A O 1
ATOM 787 N N . PHE A 1 97 ? 0.164 -7.288 -0.766 1.00 84.88 97 PHE A N 1
ATOM 788 C CA . PHE A 1 97 ? 0.860 -6.458 -1.749 1.00 84.88 97 PHE A CA 1
ATOM 789 C C . PHE A 1 97 ? 1.627 -7.298 -2.762 1.00 84.88 97 PHE A C 1
ATOM 791 O O . PHE A 1 97 ? 1.651 -6.952 -3.939 1.00 84.88 97 PHE A O 1
ATOM 798 N N . LYS A 1 98 ? 2.203 -8.427 -2.339 1.00 85.06 98 LYS A N 1
ATOM 799 C CA . LYS A 1 98 ? 2.893 -9.355 -3.240 1.00 85.06 98 LYS A CA 1
ATOM 800 C C . LYS A 1 98 ? 1.946 -9.937 -4.291 1.00 85.06 98 LYS A C 1
ATOM 802 O O . LYS A 1 98 ? 2.274 -9.932 -5.476 1.00 85.06 98 LYS A O 1
ATOM 807 N N . LYS A 1 99 ? 0.756 -10.395 -3.887 1.00 85.44 99 LYS A N 1
ATOM 808 C CA . LYS A 1 99 ? -0.261 -10.904 -4.823 1.00 85.44 99 LYS A CA 1
ATOM 809 C C . LYS A 1 99 ? -0.753 -9.821 -5.775 1.00 85.44 99 LYS A C 1
ATOM 811 O O . LYS A 1 99 ? -0.839 -10.068 -6.977 1.00 85.44 99 LYS A O 1
ATOM 816 N N . LEU A 1 100 ? -1.001 -8.615 -5.262 1.00 86.38 100 LEU A N 1
ATOM 817 C CA . LEU A 1 100 ? -1.371 -7.468 -6.090 1.00 86.38 100 LEU A CA 1
ATOM 818 C C . LEU A 1 100 ? -0.285 -7.102 -7.097 1.00 86.38 100 LEU A C 1
ATOM 820 O O . LEU A 1 100 ? -0.594 -6.877 -8.266 1.00 86.38 100 LEU A O 1
ATOM 824 N N . TYR A 1 101 ? 0.974 -7.077 -6.668 1.00 85.00 101 TYR A N 1
ATOM 825 C CA . TYR A 1 101 ? 2.110 -6.815 -7.540 1.00 85.00 101 TYR A CA 1
ATOM 826 C C . TYR A 1 101 ? 2.201 -7.864 -8.647 1.00 85.00 101 TYR A C 1
ATOM 828 O O . TYR A 1 101 ? 2.183 -7.504 -9.819 1.00 85.00 101 TYR A O 1
ATOM 836 N N . ASN A 1 102 ? 2.187 -9.153 -8.297 1.00 84.38 102 ASN A N 1
ATOM 837 C CA . ASN A 1 102 ? 2.261 -10.243 -9.271 1.00 84.38 102 ASN A CA 1
ATOM 838 C C . ASN A 1 102 ? 1.102 -10.204 -10.273 1.00 84.38 102 ASN A C 1
ATOM 840 O O . ASN A 1 102 ? 1.316 -10.371 -11.471 1.00 84.38 102 ASN A O 1
ATOM 844 N N . HIS A 1 103 ? -0.118 -9.940 -9.800 1.00 85.31 103 HIS A N 1
ATOM 845 C CA . HIS A 1 103 ? -1.283 -9.782 -10.665 1.00 85.31 103 HIS A CA 1
ATOM 846 C C . HIS A 1 103 ? -1.122 -8.591 -11.615 1.00 85.31 103 HIS A C 1
ATOM 848 O O . HIS A 1 103 ? -1.388 -8.705 -12.807 1.00 85.31 103 HIS A O 1
ATOM 854 N N . THR A 1 104 ? -0.666 -7.452 -11.097 1.00 81.69 104 THR A N 1
ATOM 855 C CA . THR A 1 104 ? -0.452 -6.237 -11.891 1.00 81.69 104 THR A CA 1
ATOM 856 C C . THR A 1 104 ? 0.623 -6.474 -12.948 1.00 81.69 104 THR A C 1
ATOM 858 O O . THR A 1 104 ? 0.391 -6.213 -14.124 1.00 81.69 104 THR A O 1
ATOM 861 N N . VAL A 1 105 ? 1.764 -7.052 -12.565 1.00 81.19 105 VAL A N 1
ATOM 862 C CA . VAL A 1 105 ? 2.828 -7.419 -13.504 1.00 81.19 105 VAL A CA 1
ATOM 863 C C . VAL A 1 105 ? 2.284 -8.341 -14.587 1.00 81.19 105 VAL A C 1
ATOM 865 O O . VAL A 1 105 ? 2.441 -8.010 -15.752 1.00 81.19 105 VAL A O 1
ATOM 868 N N . ALA A 1 106 ? 1.567 -9.413 -14.240 1.00 80.88 106 ALA A N 1
ATOM 869 C CA . ALA A 1 106 ? 1.004 -10.330 -15.232 1.00 80.88 106 ALA A CA 1
ATOM 870 C C . ALA A 1 106 ? 0.061 -9.627 -16.229 1.00 80.88 106 ALA A C 1
ATOM 872 O O . ALA A 1 106 ? 0.173 -9.836 -17.432 1.00 80.88 106 ALA A O 1
ATOM 873 N N . VAL A 1 107 ? -0.825 -8.744 -15.753 1.00 80.56 107 VAL A N 1
ATOM 874 C CA . VAL A 1 107 ? -1.780 -8.010 -16.607 1.00 80.56 107 VAL A CA 1
ATOM 875 C C . VAL A 1 107 ? -1.083 -7.040 -17.567 1.00 80.56 107 VAL A C 1
ATOM 877 O O . VAL A 1 107 ? -1.533 -6.845 -18.698 1.00 80.56 107 VAL A O 1
ATOM 880 N N . PHE A 1 108 ? -0.005 -6.397 -17.123 1.00 75.50 108 PHE A N 1
ATOM 881 C CA . PHE A 1 108 ? 0.690 -5.380 -17.913 1.00 75.50 108 PHE A CA 1
ATOM 882 C C . PHE A 1 108 ? 1.884 -5.918 -18.703 1.00 75.50 108 PHE A C 1
ATOM 884 O O . PHE A 1 108 ? 2.289 -5.290 -19.679 1.00 75.50 108 PHE A O 1
ATOM 891 N N . GLN A 1 109 ? 2.422 -7.081 -18.341 1.00 73.12 109 GLN A N 1
ATOM 892 C CA . GLN A 1 109 ? 3.556 -7.712 -19.013 1.00 73.12 109 GLN A CA 1
ATOM 893 C C . GLN A 1 109 ? 3.243 -8.055 -20.472 1.00 73.12 109 GLN A C 1
ATOM 895 O O . GLN A 1 109 ? 4.114 -7.884 -21.325 1.00 73.12 109 GLN A O 1
ATOM 900 N N . ASP A 1 110 ? 2.001 -8.442 -20.770 1.00 68.88 110 ASP A N 1
ATOM 901 C CA . ASP A 1 110 ? 1.530 -8.694 -22.139 1.00 68.88 110 ASP A CA 1
ATOM 902 C C . ASP A 1 110 ? 1.438 -7.415 -22.983 1.00 68.88 110 ASP A C 1
ATOM 904 O O . ASP A 1 110 ? 1.479 -7.462 -24.211 1.00 68.88 110 ASP A O 1
ATOM 908 N N . LYS A 1 111 ? 1.341 -6.252 -22.329 1.00 70.94 111 LYS A N 1
ATOM 909 C CA . LYS A 1 111 ? 1.308 -4.937 -22.980 1.00 70.94 111 LYS A CA 1
ATOM 910 C C . LYS A 1 111 ? 2.692 -4.291 -23.094 1.00 70.94 111 LYS A C 1
ATOM 912 O O . LYS A 1 111 ? 2.816 -3.270 -23.769 1.00 70.94 111 LYS A O 1
ATOM 917 N N . LEU A 1 112 ? 3.721 -4.845 -22.444 1.00 66.12 112 LEU A N 1
ATOM 918 C CA . LEU A 1 112 ? 5.094 -4.349 -22.543 1.00 66.12 112 LEU A CA 1
ATOM 919 C C . LEU A 1 112 ? 5.798 -4.926 -23.777 1.00 66.12 112 LEU A C 1
ATOM 921 O O . LEU A 1 112 ? 5.889 -6.141 -23.955 1.00 66.12 112 LEU A O 1
ATOM 925 N N . ASN A 1 113 ? 6.399 -4.046 -24.578 1.00 67.62 113 ASN A N 1
ATOM 926 C CA . ASN A 1 113 ? 7.315 -4.450 -25.641 1.00 67.62 113 ASN A CA 1
ATOM 927 C C . ASN A 1 113 ? 8.556 -5.148 -25.051 1.00 67.62 113 ASN A C 1
ATOM 929 O O . ASN A 1 113 ? 9.042 -4.771 -23.984 1.00 67.62 113 ASN A O 1
ATOM 933 N N . GLU A 1 114 ? 9.131 -6.108 -25.782 1.00 63.94 114 GLU A N 1
ATOM 934 C CA . GLU A 1 114 ? 10.335 -6.869 -25.385 1.00 63.94 114 GLU A CA 1
ATOM 935 C C . GLU A 1 114 ? 11.497 -5.974 -24.898 1.00 63.94 114 GLU A C 1
ATOM 937 O O . GLU A 1 114 ? 12.198 -6.312 -23.948 1.00 63.94 114 GLU A O 1
ATOM 942 N N . LYS A 1 115 ? 11.665 -4.782 -25.488 1.00 59.81 115 LYS A N 1
ATOM 943 C CA . LYS A 1 115 ? 12.697 -3.805 -25.089 1.00 59.81 115 LYS A CA 1
ATOM 944 C C . LYS A 1 115 ? 12.461 -3.181 -23.708 1.00 59.81 115 LYS A C 1
ATOM 946 O O . LYS A 1 115 ? 13.427 -2.870 -23.014 1.00 59.81 115 LYS A O 1
ATOM 951 N N . ASP A 1 116 ? 11.206 -2.991 -23.313 1.00 61.03 116 ASP A N 1
ATOM 952 C CA . ASP A 1 116 ? 10.846 -2.366 -22.037 1.00 61.03 116 ASP A CA 1
ATOM 953 C C . ASP A 1 116 ? 10.861 -3.387 -20.891 1.00 61.03 116 ASP A C 1
ATOM 955 O O . ASP A 1 116 ? 11.223 -3.033 -19.768 1.00 61.03 11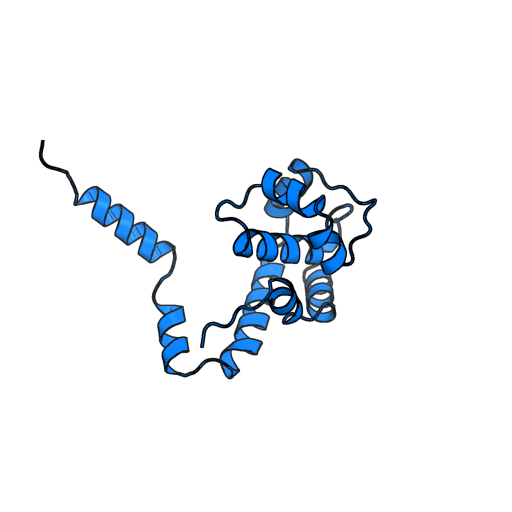6 ASP A O 1
ATOM 959 N N . LYS A 1 117 ? 10.590 -4.673 -21.179 1.00 59.59 117 LYS A N 1
ATOM 960 C CA . LYS A 1 117 ? 10.750 -5.775 -20.208 1.00 59.59 117 LYS A CA 1
ATOM 961 C C . LYS A 1 117 ? 12.179 -5.850 -19.661 1.00 59.59 117 LYS A C 1
ATOM 963 O O . LYS A 1 117 ? 12.370 -6.033 -18.464 1.00 59.59 117 LYS A O 1
ATOM 968 N N . VAL A 1 118 ? 13.176 -5.656 -20.529 1.00 57.62 118 VAL A N 1
ATOM 969 C CA . VAL A 1 118 ? 14.604 -5.653 -20.161 1.00 57.62 118 VAL A CA 1
ATOM 970 C C . VAL A 1 118 ? 14.999 -4.392 -19.386 1.00 57.62 118 VAL A C 1
ATOM 972 O O . VAL A 1 118 ? 15.926 -4.430 -18.591 1.00 57.62 118 VAL A O 1
ATOM 975 N N . ARG A 1 119 ? 14.312 -3.260 -19.581 1.00 53.62 119 ARG A N 1
ATOM 976 C CA . ARG A 1 119 ? 14.607 -2.015 -18.849 1.00 53.62 119 ARG A CA 1
ATOM 977 C C . ARG A 1 119 ? 14.046 -2.004 -17.432 1.00 53.62 119 ARG A C 1
ATOM 979 O O . ARG A 1 119 ? 14.670 -1.415 -16.553 1.00 53.62 119 ARG A O 1
ATOM 986 N N . LEU A 1 120 ? 12.904 -2.653 -17.204 1.00 56.75 120 LEU A N 1
ATOM 987 C CA . LEU A 1 120 ? 12.270 -2.706 -15.884 1.00 56.75 120 LEU A CA 1
ATOM 988 C C . LEU A 1 120 ? 13.080 -3.529 -14.864 1.00 56.75 120 LEU A C 1
ATOM 990 O O . LEU A 1 120 ? 12.935 -3.325 -13.664 1.00 56.75 120 LEU A O 1
ATOM 994 N N . SER A 1 121 ? 13.937 -4.443 -15.330 1.00 54.75 121 SER A N 1
ATOM 995 C CA . SER A 1 121 ? 14.719 -5.355 -14.488 1.00 54.75 121 SER A CA 1
ATOM 996 C C . SER A 1 121 ? 16.077 -4.811 -14.029 1.00 54.75 121 SER A C 1
ATOM 998 O O . SER A 1 121 ? 16.748 -5.474 -13.242 1.00 54.75 121 SER A O 1
ATOM 1000 N N . LEU A 1 122 ? 16.518 -3.638 -14.501 1.00 53.28 122 LEU A N 1
ATOM 1001 C CA . LEU A 1 122 ? 17.935 -3.257 -14.393 1.00 53.28 122 LEU A CA 1
ATOM 1002 C C . LEU A 1 122 ? 18.315 -2.409 -13.175 1.00 53.28 122 LEU A C 1
ATOM 1004 O O . LEU A 1 122 ? 19.507 -2.221 -12.940 1.00 53.28 122 LEU A O 1
ATOM 1008 N N . TYR A 1 123 ? 17.359 -1.928 -12.379 1.00 55.47 123 TYR A N 1
ATOM 1009 C CA . TYR A 1 123 ? 17.677 -1.083 -11.226 1.00 55.47 123 TYR A CA 1
ATOM 1010 C C . TYR A 1 123 ? 16.814 -1.442 -10.020 1.00 55.47 123 TYR A C 1
ATOM 1012 O O . TYR A 1 123 ? 15.734 -0.893 -9.816 1.00 55.47 123 TYR A O 1
ATOM 1020 N N . ASP A 1 124 ? 17.317 -2.369 -9.206 1.00 61.84 124 ASP A N 1
ATOM 1021 C CA . ASP A 1 124 ? 16.837 -2.516 -7.837 1.00 61.84 124 ASP A CA 1
ATOM 1022 C C . ASP A 1 124 ? 17.363 -1.340 -6.999 1.00 61.84 124 ASP A C 1
ATOM 1024 O O . ASP A 1 124 ? 18.537 -0.968 -7.083 1.00 61.84 124 ASP A O 1
ATOM 1028 N N . SER A 1 125 ? 16.493 -0.789 -6.156 1.00 66.06 125 SER A N 1
ATOM 1029 C CA . SER A 1 125 ? 16.833 0.129 -5.068 1.00 66.06 125 SER A CA 1
ATOM 1030 C C . SER A 1 125 ? 18.075 -0.304 -4.283 1.00 66.06 125 SER A C 1
ATOM 1032 O O . SER A 1 125 ? 18.889 0.545 -3.920 1.00 66.06 125 SER A O 1
ATOM 1034 N N . THR A 1 126 ? 18.286 -1.613 -4.110 1.00 66.00 126 THR A N 1
ATOM 1035 C CA . THR A 1 126 ? 19.493 -2.177 -3.497 1.00 66.00 126 THR A CA 1
ATOM 1036 C C . THR A 1 126 ? 20.750 -1.836 -4.296 1.00 66.00 126 THR A C 1
ATOM 1038 O O . THR A 1 126 ? 21.713 -1.329 -3.731 1.00 66.00 126 THR A O 1
ATOM 1041 N N . ILE A 1 127 ? 20.740 -2.042 -5.617 1.00 74.62 127 ILE A N 1
ATOM 1042 C CA . ILE A 1 127 ? 21.867 -1.739 -6.514 1.00 74.62 127 ILE A CA 1
ATOM 1043 C C . ILE A 1 127 ? 22.123 -0.236 -6.572 1.00 74.62 127 ILE A C 1
ATOM 1045 O O . ILE A 1 127 ? 23.277 0.188 -6.514 1.00 74.62 127 ILE A O 1
ATOM 1049 N N . THR A 1 128 ? 21.073 0.581 -6.647 1.00 73.38 128 THR A N 1
ATOM 1050 C CA . THR A 1 128 ? 21.213 2.041 -6.669 1.00 73.38 128 THR A CA 1
ATOM 1051 C C . THR A 1 128 ? 21.760 2.566 -5.344 1.00 73.38 128 THR A C 1
ATOM 1053 O O . THR A 1 128 ? 22.672 3.390 -5.351 1.00 73.38 128 THR A O 1
ATOM 1056 N N . SER A 1 129 ? 21.275 2.051 -4.210 1.00 74.81 129 SER A N 1
ATOM 1057 C CA . SER A 1 129 ? 21.769 2.424 -2.882 1.00 74.81 129 SER A CA 1
ATOM 1058 C C . SER A 1 129 ? 23.211 1.975 -2.672 1.00 74.81 129 SER A C 1
ATOM 1060 O O . SER A 1 129 ? 24.022 2.755 -2.186 1.00 74.81 129 SER A O 1
ATOM 1062 N N . LEU A 1 130 ? 23.559 0.749 -3.073 1.00 73.62 130 LEU A N 1
ATOM 1063 C CA . LEU A 1 130 ? 24.920 0.227 -2.952 1.00 73.62 130 LEU A CA 1
ATOM 1064 C C . LEU A 1 130 ? 25.892 1.033 -3.822 1.00 73.62 130 LEU A C 1
ATOM 1066 O O . LEU A 1 130 ? 26.973 1.398 -3.371 1.00 73.62 130 LEU A O 1
ATOM 1070 N N . SER A 1 131 ? 25.474 1.372 -5.045 1.00 75.25 131 SER A N 1
ATOM 1071 C CA . SER A 1 131 ? 26.243 2.208 -5.975 1.00 75.25 131 SER A CA 1
ATOM 1072 C C . SER A 1 131 ? 26.435 3.628 -5.436 1.00 75.25 131 SER A C 1
ATOM 1074 O O . SER A 1 131 ? 27.536 4.165 -5.511 1.00 75.25 131 SER A O 1
ATOM 1076 N N . ALA A 1 132 ? 25.397 4.226 -4.841 1.00 80.25 132 ALA A N 1
ATOM 1077 C CA . ALA A 1 132 ? 25.479 5.533 -4.190 1.00 80.25 132 ALA A CA 1
ATOM 1078 C C . ALA A 1 132 ? 26.395 5.507 -2.954 1.00 80.25 132 ALA A C 1
ATOM 1080 O O . ALA A 1 132 ? 27.198 6.419 -2.772 1.00 80.25 132 ALA A O 1
ATOM 1081 N N . SER A 1 133 ? 26.329 4.454 -2.133 1.00 75.88 133 SER A N 1
ATOM 1082 C CA . SER A 1 133 ? 27.221 4.269 -0.981 1.00 75.88 133 SER A CA 1
ATOM 1083 C C . SER A 1 133 ? 28.676 4.044 -1.396 1.00 75.88 133 SER A C 1
ATOM 1085 O O . SER A 1 133 ? 29.570 4.619 -0.783 1.00 75.88 133 SER A O 1
ATOM 1087 N N . LEU A 1 134 ? 28.929 3.262 -2.450 1.00 79.44 134 LEU A N 1
ATOM 1088 C CA . LEU A 1 134 ? 30.270 3.068 -3.013 1.00 79.44 134 LEU A CA 1
ATOM 1089 C C . LEU A 1 134 ? 30.827 4.366 -3.605 1.00 79.44 134 LEU A C 1
ATOM 1091 O O . LEU A 1 134 ? 31.994 4.683 -3.388 1.00 79.44 134 LEU A O 1
ATOM 1095 N N . LEU A 1 135 ? 29.991 5.146 -4.298 1.00 79.75 135 LEU A N 1
ATOM 1096 C CA . LEU A 1 135 ? 30.362 6.478 -4.773 1.00 79.75 135 LEU A CA 1
ATOM 1097 C C . LEU A 1 135 ? 30.666 7.429 -3.616 1.00 79.75 135 LEU A C 1
ATOM 1099 O O . LEU A 1 135 ? 31.660 8.133 -3.686 1.00 79.75 135 LEU A O 1
ATOM 1103 N N . HIS A 1 136 ? 29.874 7.429 -2.544 1.00 76.12 136 HIS A N 1
ATOM 1104 C CA . HIS A 1 136 ? 30.148 8.237 -1.353 1.00 76.12 136 HIS A CA 1
ATOM 1105 C C . HIS A 1 136 ? 31.458 7.830 -0.662 1.00 76.12 136 HIS A C 1
ATOM 1107 O O . HIS A 1 136 ? 32.220 8.690 -0.237 1.00 76.12 136 HIS A O 1
ATOM 1113 N N . PHE A 1 137 ? 31.744 6.527 -0.590 1.00 75.38 137 PHE A N 1
ATOM 1114 C CA . PHE A 1 137 ? 32.992 6.009 -0.032 1.00 75.38 137 PHE A CA 1
ATOM 1115 C C . PHE A 1 137 ? 34.214 6.380 -0.890 1.00 75.38 137 PHE A C 1
ATOM 1117 O O . PHE A 1 137 ? 35.270 6.703 -0.353 1.00 75.38 137 PHE A O 1
ATOM 1124 N N . GLY A 1 138 ? 34.071 6.347 -2.220 1.00 68.19 138 GLY A N 1
ATOM 1125 C CA . GLY A 1 138 ? 35.130 6.705 -3.169 1.00 68.19 138 GLY A CA 1
ATOM 1126 C C . GLY A 1 138 ? 35.287 8.210 -3.413 1.00 68.19 138 GLY A C 1
ATOM 1127 O O . GLY A 1 138 ? 36.382 8.664 -3.733 1.00 68.19 138 GLY A O 1
ATOM 1128 N N . MET A 1 139 ? 34.226 9.002 -3.239 1.00 63.09 139 MET A N 1
ATOM 1129 C CA . MET A 1 139 ? 34.262 10.465 -3.287 1.00 63.09 139 MET A CA 1
ATOM 1130 C C . MET A 1 139 ? 34.651 11.025 -1.919 1.00 63.09 139 MET A C 1
ATOM 1132 O O . MET A 1 139 ? 33.848 11.637 -1.215 1.00 63.09 139 MET A O 1
ATOM 1136 N N . GLN A 1 140 ? 35.925 10.882 -1.565 1.00 62.75 140 GLN A N 1
ATOM 1137 C CA . GLN A 1 140 ? 36.558 11.895 -0.731 1.00 62.75 140 GLN A CA 1
ATOM 1138 C C . GLN A 1 140 ? 36.796 13.107 -1.628 1.00 62.75 140 GLN A C 1
ATOM 1140 O O . GLN A 1 140 ? 37.705 13.103 -2.457 1.00 62.75 140 GLN A O 1
ATOM 1145 N N . ASN A 1 141 ? 35.957 14.137 -1.500 1.00 59.56 141 ASN A N 1
ATOM 1146 C CA . ASN A 1 141 ? 36.347 15.453 -1.989 1.00 59.56 141 ASN A CA 1
ATOM 1147 C C . ASN A 1 141 ? 37.675 15.778 -1.299 1.00 59.56 141 ASN A C 1
ATOM 1149 O O . ASN A 1 141 ? 37.728 15.828 -0.069 1.00 59.56 141 ASN A O 1
ATOM 1153 N N . GLY A 1 142 ? 38.742 15.905 -2.091 1.00 58.44 142 GLY A N 1
ATOM 1154 C CA . GLY A 1 142 ? 40.009 16.424 -1.600 1.00 58.44 142 GLY A CA 1
ATOM 1155 C C . GLY A 1 142 ? 39.748 17.723 -0.843 1.00 58.44 142 GLY A C 1
ATOM 1156 O O . GLY A 1 142 ? 38.896 18.509 -1.261 1.00 58.44 142 GLY A O 1
ATOM 1157 N N . VAL A 1 143 ? 40.428 17.850 0.296 1.00 45.12 143 VAL A N 1
ATOM 1158 C CA . VAL A 1 143 ? 40.526 19.055 1.134 1.00 45.12 143 VAL A CA 1
ATOM 1159 C C . VAL A 1 143 ? 40.466 20.363 0.352 1.00 45.12 143 VAL A C 1
ATOM 1161 O O . VAL A 1 143 ? 41.145 20.459 -0.696 1.00 45.12 143 VAL A O 1
#

pLDDT: m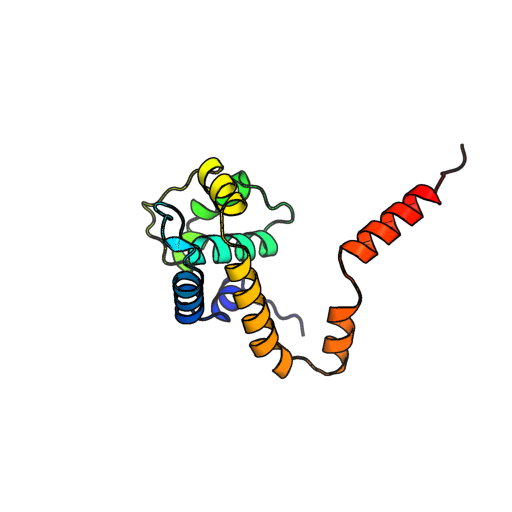ean 74.92, std 11.35, range [32.28, 88.5]

Secondary structure (DSSP, 8-state):
------HHHHHHTS-HHHHHHHHHHTTTTTT-SS--HHHHHHHHHHHHHH-S---HHHHHHHHH-HHHHHHHT--TT----HHHHHHHHHHS-HHHHHHHHHHHHHHHHTTS-HHHHHHHTS--HHHHHHHHHHHHHH-----